Protein AF-A0AAU5LB31-F1 (afdb_monomer_lite)

Secondary structure (DSSP, 8-state):
-PPP--EEEEEEEEETTTTEEEEEEEEE-TTS-EEEEEEEEE---HHHHHHHHHHTT--S---------------

Radius of gyration: 18.34 Å; chains: 1; bounding box: 41×36×43 Å

Sequence (75 aa):
MADPAAEVETRSEWDADRRIVTTWRTWRHDDGSQDDDVMERRVISIPEITALLEQAGFRDVQAVATYVTARRTDR

Foldseek 3Di:
DPQPAWDKDKDWDADPVQQKIKIKIWTQGPVRDIDIDIDIDHDDDLVRVQVVCVVVVNPVDDDDDDDPPDPPPDD

Structure (mmCIF, N/CA/C/O backbone):
data_AF-A0AAU5LB31-F1
#
_entry.id   AF-A0AAU5LB31-F1
#
loop_
_atom_site.group_PDB
_atom_site.id
_atom_site.type_symbol
_atom_site.label_atom_id
_atom_site.label_alt_id
_atom_site.label_comp_id
_atom_site.label_asym_id
_atom_site.label_entity_id
_atom_site.label_seq_id
_atom_site.pdbx_PDB_ins_code
_atom_site.Cartn_x
_atom_site.Cartn_y
_atom_site.Cartn_z
_atom_site.occupancy
_atom_site.B_iso_or_equiv
_atom_site.auth_seq_id
_atom_site.auth_comp_id
_atom_site.auth_asym_id
_atom_site.auth_atom_id
_atom_site.pdbx_PDB_model_num
ATOM 1 N N . MET A 1 1 ? 23.873 -19.691 -11.952 1.00 43.41 1 MET A N 1
ATOM 2 C CA . MET A 1 1 ? 23.959 -18.423 -12.702 1.00 43.41 1 MET A CA 1
ATOM 3 C C . MET A 1 1 ? 23.228 -17.395 -11.871 1.00 43.41 1 MET A C 1
ATOM 5 O O . MET A 1 1 ? 22.112 -17.690 -11.470 1.00 43.41 1 MET A O 1
ATOM 9 N N . ALA A 1 2 ? 23.893 -16.302 -11.498 1.00 45.22 2 ALA A N 1
ATOM 10 C CA . ALA A 1 2 ? 23.216 -15.184 -10.855 1.00 45.22 2 ALA A CA 1
ATOM 11 C C . ALA A 1 2 ? 22.377 -14.506 -11.937 1.00 45.22 2 ALA A C 1
ATOM 13 O O . ALA A 1 2 ? 22.925 -14.137 -12.973 1.00 45.22 2 ALA A O 1
ATOM 14 N N . ASP A 1 3 ? 21.069 -14.454 -11.726 1.00 55.81 3 ASP A N 1
ATOM 15 C CA . ASP A 1 3 ? 20.171 -13.652 -12.545 1.00 55.81 3 ASP A CA 1
ATOM 16 C C . ASP A 1 3 ? 20.600 -12.185 -12.363 1.00 55.81 3 ASP A C 1
ATOM 18 O O . ASP A 1 3 ? 20.702 -11.745 -11.207 1.00 55.81 3 ASP A O 1
ATOM 22 N N . PRO A 1 4 ? 21.002 -11.462 -13.421 1.00 54.03 4 PRO A N 1
ATOM 23 C CA . PRO A 1 4 ? 21.404 -10.073 -13.274 1.00 54.03 4 PRO A CA 1
ATOM 24 C C . PRO A 1 4 ? 20.219 -9.275 -12.724 1.00 54.03 4 PRO A C 1
ATOM 26 O O . PRO A 1 4 ? 19.092 -9.376 -13.200 1.00 54.03 4 PRO A O 1
ATOM 29 N N . ALA A 1 5 ? 20.463 -8.542 -11.639 1.00 66.88 5 ALA A N 1
ATOM 30 C CA . ALA A 1 5 ? 19.413 -7.825 -10.933 1.00 66.88 5 ALA A CA 1
ATOM 31 C C . ALA A 1 5 ? 18.841 -6.724 -11.840 1.00 66.88 5 ALA A C 1
ATOM 33 O O . ALA A 1 5 ? 19.547 -5.764 -12.136 1.00 66.88 5 ALA A O 1
ATOM 34 N N . ALA A 1 6 ? 17.579 -6.872 -12.250 1.00 78.06 6 ALA A N 1
ATOM 35 C CA . ALA A 1 6 ? 16.855 -5.889 -13.051 1.00 78.06 6 ALA A CA 1
ATOM 36 C C . ALA A 1 6 ? 16.974 -4.470 -12.468 1.00 78.06 6 ALA A C 1
ATOM 38 O O . ALA A 1 6 ? 16.858 -4.270 -11.251 1.00 78.06 6 ALA A O 1
ATOM 39 N N . GLU A 1 7 ? 17.156 -3.474 -13.336 1.00 88.06 7 GLU A N 1
ATOM 40 C CA . GLU A 1 7 ? 17.108 -2.074 -12.927 1.00 88.06 7 GLU A CA 1
ATOM 41 C C . GLU A 1 7 ? 15.659 -1.694 -12.621 1.00 88.06 7 GLU A C 1
ATOM 43 O O . GLU A 1 7 ? 14.777 -1.840 -13.468 1.00 88.06 7 GLU A O 1
ATOM 48 N N . VAL A 1 8 ? 15.404 -1.203 -11.405 1.00 91.94 8 VAL A N 1
ATOM 49 C CA . VAL A 1 8 ? 14.059 -0.810 -10.973 1.00 91.94 8 VAL A CA 1
ATOM 50 C C . VAL A 1 8 ? 13.937 0.704 -10.867 1.00 91.94 8 VAL A C 1
ATOM 52 O O . VAL A 1 8 ? 14.637 1.363 -10.097 1.00 91.94 8 VAL A O 1
ATOM 55 N N . GLU A 1 9 ? 12.991 1.263 -11.611 1.00 94.94 9 GLU A N 1
ATOM 56 C CA . GLU A 1 9 ? 12.528 2.633 -11.436 1.00 94.94 9 GLU A CA 1
ATOM 57 C C . GLU A 1 9 ? 11.275 2.613 -10.560 1.00 94.94 9 GLU A C 1
ATOM 59 O O . GLU A 1 9 ? 10.363 1.822 -10.787 1.00 94.94 9 GLU A O 1
ATOM 64 N N . THR A 1 10 ? 11.232 3.443 -9.515 1.00 96.56 10 THR A N 1
ATOM 65 C CA . THR A 1 10 ? 10.090 3.506 -8.593 1.00 96.56 10 THR A CA 1
ATOM 66 C C . THR A 1 10 ? 9.617 4.940 -8.434 1.00 96.56 10 THR A C 1
ATOM 68 O O . THR A 1 10 ? 10.378 5.813 -8.017 1.00 96.56 10 THR A O 1
ATOM 71 N N . ARG A 1 11 ? 8.325 5.166 -8.678 1.00 97.12 11 ARG A N 1
ATOM 72 C CA . ARG A 1 11 ? 7.633 6.428 -8.397 1.00 97.12 11 ARG A CA 1
ATOM 73 C C . ARG A 1 11 ? 6.506 6.165 -7.409 1.00 97.12 11 ARG A C 1
ATOM 75 O O . ARG A 1 11 ? 5.828 5.149 -7.506 1.00 97.12 11 ARG A O 1
ATOM 82 N N . SER A 1 12 ? 6.297 7.057 -6.446 1.00 97.06 12 SER A N 1
ATOM 83 C CA . SER A 1 12 ? 5.166 6.962 -5.518 1.00 97.06 12 SER A CA 1
ATOM 84 C C . SER A 1 12 ? 4.451 8.295 -5.388 1.00 97.06 12 SER A C 1
ATOM 86 O O . SER A 1 12 ? 5.097 9.338 -5.328 1.00 97.06 12 SER A O 1
ATOM 88 N N . GLU A 1 13 ? 3.126 8.239 -5.312 1.00 98.19 13 GLU A N 1
ATOM 89 C CA . GLU A 1 13 ? 2.255 9.394 -5.106 1.00 98.19 13 GLU A CA 1
ATOM 90 C C . GLU A 1 13 ? 1.279 9.119 -3.966 1.00 98.19 13 GLU A C 1
ATOM 92 O O . GLU A 1 13 ? 0.892 7.977 -3.708 1.00 98.19 13 GLU A O 1
ATOM 97 N N . TRP A 1 14 ? 0.910 10.187 -3.264 1.00 97.31 14 TRP A N 1
ATOM 98 C CA . TRP A 1 14 ? 0.000 10.150 -2.130 1.00 97.31 14 TRP A CA 1
ATOM 99 C C . TRP A 1 14 ? -1.303 10.865 -2.472 1.00 97.31 14 TRP A C 1
ATOM 101 O O . TRP A 1 14 ? -1.301 12.059 -2.764 1.00 97.31 14 TRP A O 1
ATOM 111 N N . ASP A 1 15 ? -2.409 10.137 -2.367 1.00 97.12 15 ASP A N 1
ATOM 112 C CA . ASP A 1 15 ? -3.763 10.673 -2.393 1.00 97.12 15 ASP A CA 1
ATOM 113 C C . ASP A 1 15 ? -4.256 10.842 -0.949 1.00 97.12 15 ASP A C 1
ATOM 115 O O . ASP A 1 15 ? -4.614 9.870 -0.272 1.00 97.12 15 ASP A O 1
ATOM 119 N N . ALA A 1 16 ? -4.238 12.087 -0.465 1.00 93.88 16 ALA A N 1
ATOM 120 C CA . ALA A 1 16 ? -4.613 12.425 0.906 1.00 93.88 16 ALA A CA 1
ATOM 121 C C . ALA A 1 16 ? -6.098 12.193 1.201 1.00 93.88 16 ALA A C 1
ATOM 123 O O . ALA A 1 16 ? -6.438 11.761 2.306 1.00 93.88 16 ALA A O 1
ATOM 124 N N . ASP A 1 17 ? -6.962 12.436 0.217 1.00 95.31 17 ASP A N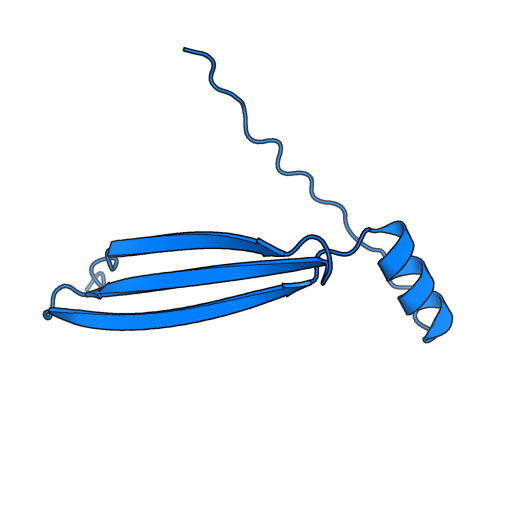 1
ATOM 125 C CA . ASP A 1 17 ? -8.412 12.348 0.372 1.00 95.31 17 ASP A CA 1
ATOM 126 C C . ASP A 1 17 ? -8.850 10.886 0.478 1.00 95.31 17 ASP A C 1
ATOM 128 O O . ASP A 1 17 ? -9.636 10.513 1.353 1.00 95.31 17 ASP A O 1
ATOM 132 N N . ARG A 1 18 ? -8.287 10.018 -0.370 1.00 93.00 18 ARG A N 1
ATOM 133 C CA . ARG A 1 18 ? -8.567 8.572 -0.358 1.00 93.00 18 ARG A CA 1
ATOM 134 C C . ARG A 1 18 ? -7.717 7.807 0.653 1.00 93.00 18 ARG A C 1
ATOM 136 O O . ARG A 1 18 ? -8.008 6.641 0.944 1.00 93.00 18 ARG A O 1
ATOM 143 N N . ARG A 1 19 ? -6.692 8.465 1.196 1.00 96.25 19 ARG A N 1
ATOM 144 C CA . ARG A 1 19 ? -5.633 7.898 2.029 1.00 96.25 19 ARG A CA 1
ATOM 145 C C . ARG A 1 19 ? -4.927 6.716 1.365 1.00 96.25 19 ARG A C 1
ATOM 147 O O . ARG A 1 19 ? -4.743 5.665 1.984 1.00 96.25 19 ARG A O 1
ATOM 154 N N . ILE A 1 20 ? -4.562 6.862 0.096 1.00 97.19 20 ILE A N 1
ATOM 155 C CA . ILE A 1 20 ? -3.923 5.807 -0.701 1.00 97.19 20 ILE A CA 1
ATOM 156 C C . ILE A 1 20 ? -2.550 6.277 -1.173 1.00 97.19 20 ILE A C 1
ATOM 158 O O . ILE A 1 20 ? -2.414 7.361 -1.728 1.00 97.19 20 ILE A O 1
ATOM 162 N N . VAL A 1 21 ? -1.529 5.446 -0.968 1.00 97.94 21 VAL A N 1
ATOM 163 C CA . VAL A 1 21 ? -0.249 5.568 -1.671 1.00 97.94 21 VAL A CA 1
ATOM 164 C C . VAL A 1 21 ? -0.301 4.660 -2.887 1.00 97.94 21 VAL A C 1
ATOM 166 O O . VAL A 1 21 ? -0.475 3.447 -2.733 1.00 97.94 21 VAL A O 1
ATOM 169 N N . THR A 1 22 ? -0.101 5.235 -4.066 1.00 98.25 22 THR A N 1
ATOM 170 C CA . THR A 1 22 ? 0.085 4.477 -5.302 1.00 98.25 22 THR A CA 1
ATOM 171 C C . THR A 1 22 ? 1.566 4.469 -5.642 1.00 98.25 22 THR A C 1
ATOM 173 O O . THR A 1 22 ? 2.211 5.515 -5.694 1.00 98.25 22 THR A O 1
ATOM 176 N N . THR A 1 23 ? 2.123 3.279 -5.827 1.00 98.06 23 THR A N 1
ATOM 177 C CA . THR A 1 23 ? 3.513 3.065 -6.221 1.00 98.06 23 THR A CA 1
ATOM 178 C C . THR A 1 23 ? 3.525 2.413 -7.597 1.00 98.06 23 THR A C 1
ATOM 180 O O . THR A 1 23 ? 2.914 1.364 -7.773 1.00 98.06 23 THR A O 1
ATOM 183 N N . TRP A 1 24 ? 4.233 3.020 -8.544 1.00 98.00 24 TRP A N 1
ATOM 184 C CA . TRP A 1 24 ? 4.515 2.453 -9.862 1.00 98.00 24 TRP A CA 1
ATOM 185 C C . TRP A 1 24 ? 5.953 1.965 -9.882 1.00 98.00 24 TRP A C 1
ATOM 187 O O . TRP A 1 24 ? 6.850 2.690 -9.426 1.00 98.00 24 TRP A O 1
ATOM 197 N N . ARG A 1 25 ? 6.167 0.761 -10.405 1.00 97.00 25 ARG A N 1
ATOM 198 C CA . ARG A 1 25 ? 7.496 0.194 -10.607 1.00 97.00 25 ARG A CA 1
ATOM 199 C C . ARG A 1 25 ? 7.639 -0.273 -12.041 1.00 97.00 25 ARG A C 1
ATOM 201 O O . ARG A 1 25 ? 6.736 -0.911 -12.572 1.00 97.00 25 ARG A O 1
ATOM 208 N N . THR A 1 26 ? 8.790 0.032 -12.612 1.00 96.50 26 THR A N 1
ATOM 209 C CA . THR A 1 26 ? 9.200 -0.437 -13.931 1.00 96.50 26 THR A CA 1
ATOM 210 C C . THR A 1 26 ? 10.516 -1.177 -13.762 1.00 96.50 26 THR A C 1
ATOM 212 O O . THR A 1 26 ? 11.483 -0.594 -13.265 1.00 96.50 26 THR A O 1
ATOM 215 N N . TRP A 1 27 ? 10.554 -2.448 -14.151 1.00 9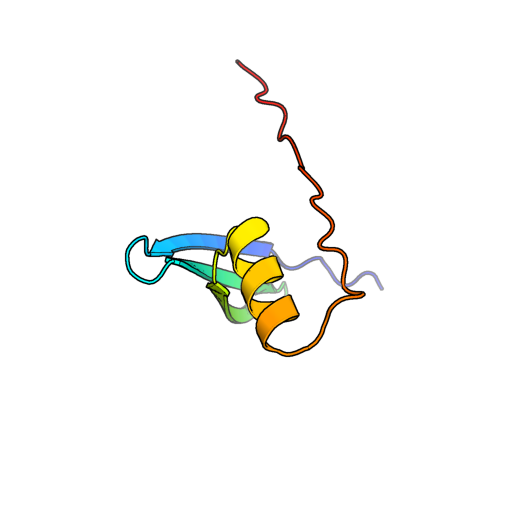5.44 27 TRP A N 1
ATOM 216 C CA . TRP A 1 27 ? 11.760 -3.272 -14.173 1.00 95.44 27 TRP A CA 1
ATOM 217 C C . TRP A 1 27 ? 12.270 -3.371 -15.595 1.00 9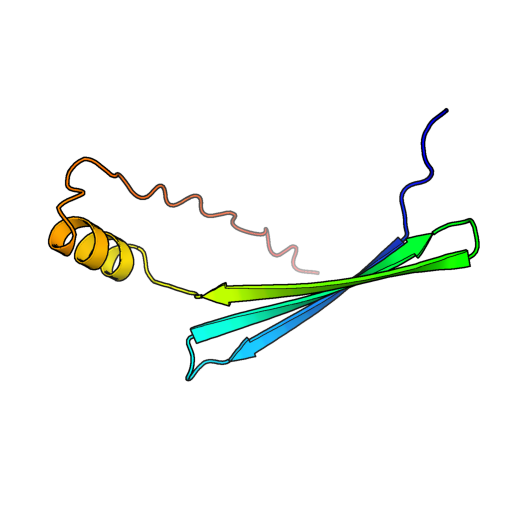5.44 27 TRP A C 1
ATOM 219 O O . TRP A 1 27 ? 11.532 -3.791 -16.482 1.00 95.44 27 TRP A O 1
ATOM 229 N N . ARG A 1 28 ? 13.528 -2.992 -15.806 1.00 94.12 28 ARG A N 1
ATOM 230 C CA . ARG A 1 28 ? 14.222 -3.157 -17.083 1.00 94.12 28 ARG A CA 1
ATOM 231 C C . ARG A 1 28 ? 15.209 -4.306 -16.945 1.00 94.12 28 ARG A C 1
ATOM 233 O O . ARG A 1 28 ? 16.073 -4.274 -16.066 1.00 94.12 28 ARG A O 1
ATOM 240 N N . HIS A 1 29 ? 15.043 -5.315 -17.790 1.00 91.31 29 HIS A N 1
ATOM 241 C CA . HIS A 1 29 ? 15.859 -6.525 -17.799 1.00 91.31 29 HIS A CA 1
ATOM 242 C C . HIS A 1 29 ? 16.970 -6.423 -18.845 1.00 91.31 29 HIS A C 1
ATOM 244 O O . HIS A 1 29 ? 16.861 -5.688 -19.829 1.00 91.31 29 HIS A O 1
ATOM 250 N N . ASP A 1 30 ? 18.033 -7.203 -18.667 1.00 89.56 30 ASP A N 1
ATOM 251 C CA . ASP A 1 30 ? 19.196 -7.196 -19.565 1.00 89.56 30 ASP A CA 1
ATOM 252 C C . ASP A 1 30 ? 18.879 -7.711 -20.977 1.00 89.56 30 ASP A C 1
ATOM 254 O O . ASP A 1 30 ? 19.563 -7.362 -21.941 1.00 89.56 30 ASP A O 1
ATOM 258 N N . ASP A 1 31 ? 17.834 -8.531 -21.119 1.00 91.00 31 ASP A N 1
ATOM 259 C CA . ASP A 1 31 ? 17.345 -9.002 -22.418 1.00 91.00 31 ASP A CA 1
ATOM 260 C C . ASP A 1 31 ? 16.533 -7.934 -23.179 1.00 91.00 31 ASP A C 1
ATOM 262 O O . ASP A 1 31 ? 16.060 -8.179 -24.291 1.00 91.00 31 ASP A O 1
ATOM 266 N N . GLY A 1 32 ? 16.399 -6.737 -22.597 1.00 89.94 32 GLY A N 1
ATOM 267 C CA . GLY A 1 32 ? 15.644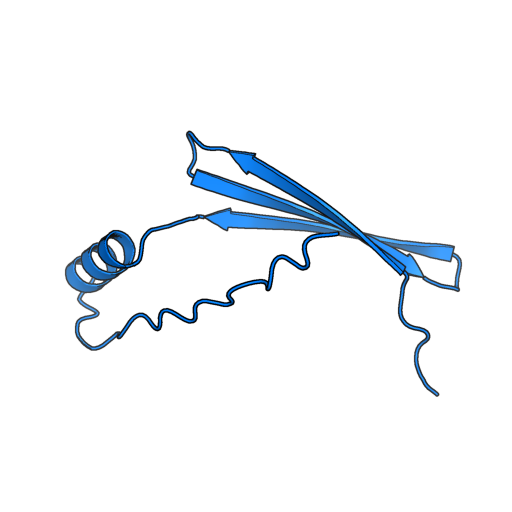 -5.616 -23.139 1.00 89.94 32 GLY A CA 1
ATOM 268 C C . GLY A 1 32 ? 14.140 -5.702 -22.884 1.00 89.94 32 GLY A C 1
ATOM 269 O O . GLY A 1 32 ? 13.413 -4.810 -23.326 1.00 89.94 32 GLY A O 1
ATOM 270 N N . SER A 1 33 ? 13.657 -6.740 -22.194 1.00 92.94 33 SER A N 1
ATOM 271 C CA . SER A 1 33 ? 12.267 -6.806 -21.754 1.00 92.94 33 SER A CA 1
ATOM 272 C C . SER A 1 33 ? 12.004 -5.847 -20.589 1.00 92.94 33 SER A C 1
ATOM 274 O O . SER A 1 33 ? 12.913 -5.410 -19.874 1.00 92.94 33 SER A O 1
ATOM 276 N N . GLN A 1 34 ? 10.733 -5.485 -20.430 1.00 95.19 34 GLN A N 1
ATOM 277 C CA . GLN A 1 34 ? 10.268 -4.593 -19.378 1.00 95.19 34 GLN A CA 1
ATOM 278 C C . GLN A 1 34 ? 9.018 -5.176 -18.729 1.00 95.19 34 GLN A C 1
ATOM 280 O O . GLN A 1 34 ? 8.087 -5.566 -19.434 1.00 95.19 34 GLN A O 1
ATOM 285 N N . ASP A 1 35 ? 8.992 -5.153 -17.400 1.00 95.38 35 ASP A N 1
ATOM 286 C CA . ASP A 1 35 ? 7.792 -5.401 -16.609 1.00 95.38 35 ASP A CA 1
ATOM 287 C C . ASP A 1 35 ? 7.363 -4.116 -15.906 1.00 95.38 35 ASP A C 1
ATOM 289 O O . ASP A 1 35 ? 8.198 -3.355 -15.414 1.00 95.38 35 ASP A O 1
ATOM 293 N N . ASP A 1 36 ? 6.056 -3.892 -15.822 1.00 95.81 36 ASP A N 1
ATOM 294 C CA . ASP A 1 36 ? 5.469 -2.764 -15.106 1.00 95.81 36 ASP A CA 1
ATOM 295 C C . ASP A 1 36 ? 4.466 -3.268 -14.072 1.00 95.81 36 ASP A C 1
ATOM 297 O O . ASP A 1 36 ? 3.647 -4.146 -14.355 1.00 95.81 36 ASP A O 1
ATOM 301 N N . ASP A 1 37 ? 4.482 -2.675 -12.879 1.00 96.00 37 ASP A N 1
ATOM 302 C CA . ASP A 1 37 ? 3.437 -2.898 -11.892 1.00 96.00 37 ASP A CA 1
ATOM 303 C C . ASP A 1 37 ? 2.983 -1.635 -11.170 1.00 96.00 37 ASP A C 1
ATOM 305 O O . ASP A 1 37 ? 3.658 -0.601 -11.115 1.00 96.00 37 ASP A O 1
ATOM 309 N N . VAL A 1 38 ? 1.769 -1.741 -10.632 1.00 97.38 38 VAL A N 1
ATOM 310 C CA . VAL A 1 38 ? 1.123 -0.695 -9.851 1.00 97.38 38 VAL A CA 1
ATOM 311 C C . VAL A 1 38 ? 0.610 -1.313 -8.564 1.00 97.38 38 VAL A C 1
ATOM 313 O O . VAL A 1 38 ? -0.193 -2.245 -8.579 1.00 97.38 38 VAL A O 1
ATOM 316 N N . MET A 1 39 ? 1.062 -0.771 -7.438 1.00 97.38 39 MET A N 1
ATOM 317 C CA . MET A 1 39 ? 0.624 -1.171 -6.110 1.00 97.38 39 MET A CA 1
ATOM 318 C C . MET A 1 39 ? -0.102 -0.013 -5.433 1.00 97.38 39 MET A C 1
ATOM 320 O O . MET A 1 39 ? 0.477 1.047 -5.203 1.00 97.38 39 MET A O 1
ATOM 324 N N . GLU A 1 40 ? -1.347 -0.251 -5.031 1.00 97.56 40 GLU A N 1
ATOM 325 C CA . GLU A 1 40 ? -2.114 0.666 -4.190 1.00 97.56 40 GLU A CA 1
ATOM 326 C C . GLU A 1 40 ? -2.113 0.175 -2.740 1.00 97.56 40 GLU A C 1
ATOM 328 O O . GLU A 1 40 ? -2.427 -0.982 -2.452 1.00 97.56 40 GLU A O 1
ATOM 333 N N . ARG A 1 41 ? -1.763 1.057 -1.800 1.00 95.88 41 ARG A N 1
ATOM 334 C CA . ARG A 1 41 ? -1.788 0.769 -0.360 1.00 95.88 41 ARG A CA 1
ATOM 335 C C . ARG A 1 41 ? -2.596 1.822 0.371 1.00 95.88 41 ARG A C 1
ATOM 337 O O . ARG A 1 41 ? -2.286 3.008 0.293 1.00 95.88 41 ARG A O 1
ATOM 344 N N . ARG A 1 42 ? -3.591 1.387 1.145 1.00 95.31 42 ARG A N 1
ATOM 345 C CA . ARG A 1 42 ? -4.301 2.275 2.068 1.00 95.31 42 ARG A CA 1
ATOM 346 C C . ARG A 1 42 ? -3.416 2.575 3.274 1.00 95.31 42 ARG A C 1
ATOM 348 O O . ARG A 1 42 ? -2.936 1.662 3.942 1.00 95.31 42 ARG A O 1
ATOM 355 N N . VAL A 1 43 ? -3.237 3.856 3.566 1.00 93.00 43 VAL A N 1
ATOM 356 C CA . VAL A 1 43 ? -2.582 4.322 4.787 1.00 93.00 43 VAL A CA 1
ATOM 357 C C . VAL A 1 43 ? -3.651 4.474 5.857 1.00 93.00 43 VAL A C 1
ATOM 359 O O . VAL A 1 43 ? -4.568 5.285 5.739 1.00 93.00 43 VAL A O 1
ATOM 362 N N . ILE A 1 44 ? -3.526 3.665 6.899 1.00 90.88 44 ILE A N 1
ATOM 363 C CA . ILE A 1 44 ? -4.431 3.631 8.040 1.00 90.88 44 ILE A CA 1
ATOM 364 C C . ILE A 1 44 ? -3.606 3.736 9.318 1.00 90.88 44 ILE A C 1
ATOM 366 O O . ILE A 1 44 ? -2.526 3.152 9.422 1.00 90.88 44 ILE A O 1
ATOM 370 N N . SER A 1 45 ? -4.083 4.522 10.280 1.00 88.56 45 SER A N 1
ATOM 371 C CA . SER A 1 45 ? -3.398 4.628 11.568 1.00 88.56 45 SER A CA 1
ATOM 372 C C . SER A 1 45 ? -3.582 3.346 12.381 1.00 88.56 45 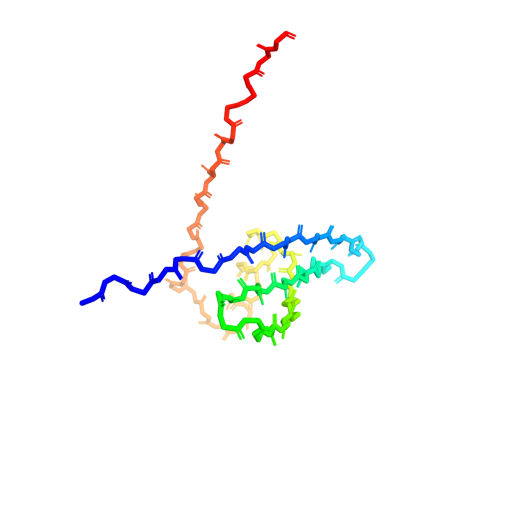SER A C 1
ATOM 374 O O . SER A 1 45 ? -4.600 2.668 12.252 1.00 88.56 45 SER A O 1
ATOM 376 N N . ILE A 1 46 ? -2.622 3.032 13.255 1.00 88.25 46 ILE A N 1
ATOM 377 C CA . ILE A 1 46 ? -2.726 1.878 14.160 1.00 88.25 46 ILE A CA 1
ATOM 378 C C . ILE A 1 46 ? -4.017 1.922 14.999 1.00 88.25 46 ILE A C 1
ATOM 380 O O . ILE A 1 46 ? -4.729 0.923 15.009 1.00 88.25 46 ILE A O 1
ATOM 384 N N . PRO A 1 47 ? -4.396 3.053 15.632 1.00 89.06 47 PRO A N 1
ATOM 385 C CA . PRO A 1 47 ? -5.659 3.126 16.367 1.00 89.06 47 PRO A CA 1
ATOM 386 C C . PRO A 1 47 ? -6.890 2.826 15.501 1.00 89.06 47 PRO A C 1
ATOM 388 O O . PRO A 1 47 ? -7.810 2.151 15.952 1.00 89.06 47 PRO A O 1
ATOM 391 N N . GLU A 1 48 ? -6.903 3.303 14.253 1.00 90.19 48 GLU A N 1
ATOM 392 C CA . GLU A 1 48 ? -8.024 3.104 13.330 1.00 90.19 48 GLU A CA 1
ATOM 393 C C . GLU A 1 48 ? -8.154 1.636 12.902 1.00 90.19 48 GLU A C 1
ATOM 395 O O . GLU A 1 48 ? -9.248 1.079 12.973 1.00 90.19 48 GLU A O 1
ATOM 400 N N . ILE A 1 49 ? -7.051 0.977 12.519 1.00 90.31 49 ILE A N 1
ATOM 401 C CA . ILE A 1 49 ? -7.100 -0.447 12.155 1.00 90.31 49 ILE A CA 1
ATOM 402 C C . ILE A 1 49 ? -7.420 -1.329 13.367 1.00 90.31 49 ILE A C 1
ATOM 404 O O . ILE A 1 49 ? -8.198 -2.267 13.224 1.00 90.31 49 ILE A O 1
ATOM 408 N N . THR A 1 50 ? -6.910 -1.012 14.561 1.00 89.62 50 THR A N 1
ATOM 409 C CA . THR A 1 50 ? -7.262 -1.734 15.794 1.00 89.62 50 THR A CA 1
ATOM 410 C C . THR A 1 50 ? -8.758 -1.637 16.082 1.00 89.62 50 THR A C 1
ATOM 412 O O . THR A 1 50 ? -9.395 -2.661 16.307 1.00 89.62 50 THR A O 1
ATOM 415 N N . ALA A 1 51 ? -9.353 -0.442 15.990 1.00 90.38 51 ALA A N 1
ATOM 416 C CA . ALA A 1 51 ? -10.790 -0.270 16.200 1.00 90.38 51 ALA A CA 1
ATOM 417 C C . ALA A 1 51 ? -11.631 -1.074 15.189 1.00 90.38 51 ALA A C 1
ATOM 419 O O . ALA A 1 51 ? -12.629 -1.689 15.564 1.00 90.38 51 ALA A O 1
ATOM 420 N N . LEU A 1 52 ? -11.223 -1.113 13.913 1.00 92.44 52 LEU A N 1
ATOM 421 C CA . LEU A 1 52 ? -11.891 -1.926 12.889 1.00 92.44 52 LEU A CA 1
ATOM 422 C C . LEU A 1 52 ? -11.763 -3.431 13.168 1.00 92.44 52 LEU A C 1
ATOM 424 O O . LEU A 1 52 ? -12.732 -4.172 13.002 1.00 92.44 52 LEU A O 1
ATOM 428 N N . LEU A 1 53 ? -10.588 -3.885 13.608 1.00 92.38 53 LEU A N 1
ATOM 429 C CA . LEU A 1 53 ? -10.347 -5.281 13.974 1.00 92.38 53 LEU A CA 1
ATOM 430 C C . LEU A 1 53 ? -11.199 -5.696 15.179 1.00 92.38 53 LEU A C 1
ATOM 432 O O . LEU A 1 53 ? -11.856 -6.735 15.130 1.00 92.38 53 LEU A O 1
ATOM 436 N N . GLU A 1 54 ? -11.273 -4.859 16.213 1.00 92.44 54 GLU A N 1
ATOM 437 C CA . GLU A 1 54 ? -12.127 -5.089 17.382 1.00 92.44 54 GLU A CA 1
ATOM 438 C C . GLU A 1 54 ? -13.612 -5.171 17.004 1.00 92.44 54 GLU A C 1
ATOM 440 O O . GLU A 1 54 ? -14.310 -6.084 17.457 1.00 92.44 54 GLU A O 1
ATOM 445 N N . GLN A 1 55 ? -14.089 -4.266 16.139 1.00 93.94 55 GLN A N 1
ATOM 446 C CA . GLN A 1 55 ? -15.460 -4.282 15.610 1.00 93.94 55 GLN A CA 1
ATOM 447 C C . GLN A 1 55 ? -15.758 -5.552 14.806 1.00 93.94 55 GLN A C 1
ATOM 449 O O . GLN A 1 55 ? -16.869 -6.076 14.870 1.00 93.94 55 GLN A O 1
ATOM 454 N N . ALA A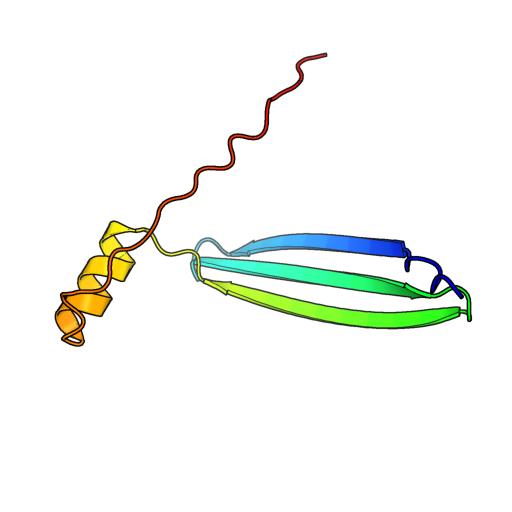 1 56 ? -14.764 -6.075 14.090 1.00 94.62 56 ALA A N 1
ATOM 455 C CA . ALA A 1 56 ? -14.855 -7.332 13.356 1.00 94.62 56 ALA A CA 1
ATOM 456 C C . ALA A 1 56 ? -14.670 -8.584 14.243 1.00 94.62 56 ALA A C 1
ATOM 458 O O . ALA A 1 56 ? -14.742 -9.704 13.741 1.00 94.62 56 ALA A O 1
ATOM 459 N N . GLY A 1 57 ? -14.457 -8.422 15.555 1.00 94.44 57 GLY A N 1
ATOM 460 C CA . GLY A 1 57 ? -14.305 -9.521 16.513 1.00 94.44 57 GLY A CA 1
ATOM 461 C C . GLY A 1 57 ? -12.872 -10.040 16.680 1.00 94.44 57 GLY A C 1
ATOM 462 O O . GLY A 1 57 ? -12.651 -10.968 17.456 1.00 94.44 57 GLY A O 1
ATOM 463 N N . PHE A 1 58 ? -11.889 -9.429 16.019 1.00 91.94 58 PHE A N 1
ATOM 464 C CA . PHE A 1 58 ? -10.472 -9.775 16.125 1.00 91.94 58 PHE A CA 1
ATOM 465 C C . PHE A 1 58 ? -9.816 -9.037 17.298 1.00 91.94 58 PHE A C 1
ATOM 467 O O . PHE A 1 58 ? -9.175 -8.005 17.123 1.00 91.94 58 PHE A O 1
ATOM 474 N N . ARG A 1 59 ? -9.988 -9.569 18.513 1.00 83.75 59 ARG A N 1
ATOM 475 C CA . ARG A 1 59 ? -9.500 -8.938 19.758 1.00 83.75 59 ARG A CA 1
ATOM 476 C C . ARG A 1 59 ? -8.076 -9.335 20.151 1.00 83.75 59 ARG A C 1
ATOM 478 O O . ARG A 1 59 ? -7.429 -8.603 20.889 1.00 83.75 59 ARG A O 1
ATOM 485 N N . ASP A 1 60 ? -7.586 -10.456 19.630 1.00 82.00 60 ASP A N 1
ATOM 486 C CA . ASP A 1 60 ? -6.242 -10.973 19.928 1.00 82.00 60 ASP A CA 1
ATOM 487 C C . ASP A 1 60 ? -5.180 -10.498 18.918 1.00 82.00 60 ASP A C 1
ATOM 489 O O . ASP A 1 60 ? -4.013 -10.884 18.996 1.00 82.00 60 ASP A O 1
ATOM 493 N N . VAL A 1 61 ? -5.565 -9.666 17.942 1.00 74.00 61 VAL A N 1
ATOM 494 C CA . VAL A 1 61 ? -4.648 -9.161 16.915 1.00 74.00 61 VAL A CA 1
ATOM 495 C C . VAL A 1 61 ? -3.911 -7.938 17.447 1.00 74.00 61 VAL A C 1
ATOM 497 O O . VAL A 1 61 ? -4.473 -6.851 17.562 1.00 74.00 61 VAL A O 1
ATOM 500 N N . GLN A 1 62 ? -2.620 -8.102 17.730 1.00 70.31 62 GLN A N 1
ATOM 501 C CA . GLN A 1 62 ? -1.738 -6.980 18.035 1.00 70.31 62 GLN A CA 1
ATOM 502 C C . GLN A 1 62 ? -1.147 -6.400 16.749 1.00 70.31 62 GLN A C 1
ATOM 504 O O . GLN A 1 62 ? -0.407 -7.068 16.025 1.00 70.31 62 GLN A O 1
ATOM 509 N N . ALA A 1 63 ? -1.446 -5.130 16.479 1.00 69.38 63 ALA A N 1
ATOM 510 C CA . ALA A 1 63 ? -0.771 -4.380 15.430 1.00 69.38 63 ALA A CA 1
ATOM 511 C C . ALA A 1 63 ? 0.673 -4.068 15.862 1.00 69.38 63 ALA A C 1
ATOM 513 O O . ALA A 1 63 ? 0.903 -3.388 16.863 1.00 69.38 63 ALA A O 1
ATOM 514 N N . VAL A 1 64 ? 1.656 -4.555 15.102 1.00 67.56 64 VAL A N 1
ATOM 515 C CA . VAL A 1 64 ? 3.078 -4.289 15.361 1.00 67.56 64 VAL A CA 1
ATOM 516 C C . VAL A 1 64 ? 3.494 -3.009 14.635 1.00 67.56 64 VAL A C 1
ATOM 518 O O . VAL A 1 64 ? 3.516 -2.958 13.407 1.00 67.56 64 VAL A O 1
ATOM 521 N N . ALA A 1 65 ? 3.843 -1.968 15.394 1.00 59.25 65 ALA A N 1
ATOM 522 C CA . ALA A 1 65 ? 4.423 -0.741 14.856 1.00 59.25 65 ALA A CA 1
ATOM 523 C C . ALA A 1 65 ? 5.944 -0.902 14.705 1.00 59.25 65 ALA A C 1
ATOM 525 O O . ALA A 1 65 ? 6.687 -0.697 15.665 1.00 59.25 65 ALA A O 1
ATOM 526 N N . THR A 1 66 ? 6.442 -1.258 13.522 1.00 56.56 66 THR A N 1
ATOM 527 C CA . THR A 1 66 ? 7.888 -1.178 13.253 1.00 56.56 66 THR A CA 1
ATOM 528 C C . THR A 1 66 ? 8.206 0.171 12.618 1.00 56.56 66 THR A C 1
ATOM 530 O O . THR A 1 66 ? 8.000 0.377 11.425 1.00 56.56 66 THR A O 1
ATOM 533 N N . TYR A 1 67 ? 8.704 1.114 13.420 1.00 53.94 67 TYR A N 1
ATOM 534 C CA . TYR A 1 67 ? 9.210 2.387 12.912 1.00 53.94 67 TYR A CA 1
ATOM 535 C C . TYR A 1 67 ? 10.597 2.179 12.297 1.00 53.94 67 TYR A C 1
ATOM 537 O O . TYR A 1 67 ? 11.569 1.935 13.011 1.00 53.94 67 TYR A O 1
ATOM 545 N N . VAL A 1 68 ? 10.707 2.302 10.973 1.00 50.16 68 VAL A N 1
ATOM 546 C CA . VAL A 1 68 ? 12.006 2.466 10.309 1.00 50.16 68 VAL A CA 1
ATOM 547 C C . VAL A 1 68 ? 12.307 3.960 10.272 1.00 50.16 68 VAL A C 1
ATOM 549 O O . VAL A 1 68 ? 11.854 4.686 9.389 1.00 50.16 68 VAL A O 1
ATOM 552 N N . THR A 1 69 ? 13.059 4.442 11.257 1.00 46.34 69 THR A N 1
ATOM 553 C CA . THR A 1 69 ? 13.585 5.808 11.238 1.00 46.34 69 THR A CA 1
ATOM 554 C C . THR A 1 69 ? 14.705 5.868 10.200 1.00 46.34 69 THR A C 1
ATOM 556 O O . THR A 1 69 ? 15.820 5.411 10.454 1.00 46.34 69 THR A O 1
ATOM 559 N N . ALA A 1 70 ? 14.431 6.411 9.012 1.00 47.34 70 ALA A N 1
ATOM 560 C CA . ALA A 1 70 ? 15.492 6.747 8.070 1.00 47.34 70 ALA A CA 1
ATOM 561 C C . ALA A 1 70 ? 16.396 7.803 8.727 1.00 47.34 70 ALA A C 1
ATOM 563 O O . ALA A 1 70 ? 15.940 8.901 9.056 1.00 47.34 70 ALA A O 1
ATOM 564 N N . ARG A 1 71 ? 17.674 7.472 8.962 1.00 47.53 71 ARG A N 1
ATOM 565 C CA . ARG A 1 71 ? 18.676 8.463 9.372 1.00 47.53 71 ARG A CA 1
ATOM 566 C C . ARG A 1 71 ? 18.769 9.510 8.263 1.00 47.53 71 ARG A C 1
ATOM 568 O O . ARG A 1 71 ? 19.315 9.233 7.197 1.00 47.53 71 ARG A O 1
ATOM 575 N N . ARG A 1 72 ? 18.252 10.714 8.525 1.00 40.44 72 ARG A N 1
ATOM 576 C CA . ARG A 1 72 ? 18.662 11.925 7.811 1.00 40.44 72 ARG A CA 1
ATOM 577 C C . ARG A 1 72 ? 20.180 12.012 7.944 1.00 40.44 72 ARG A C 1
ATOM 579 O O . ARG A 1 72 ? 20.695 12.190 9.042 1.00 40.44 72 ARG A O 1
ATOM 586 N N . THR A 1 73 ? 20.882 11.779 6.844 1.00 43.41 73 THR A N 1
ATOM 587 C CA . THR A 1 73 ? 22.304 12.098 6.757 1.00 43.41 73 THR A CA 1
ATOM 588 C C . THR A 1 73 ? 22.333 13.526 6.242 1.00 43.41 73 THR A C 1
ATOM 590 O O . THR A 1 73 ? 22.156 13.749 5.046 1.00 43.41 73 THR A O 1
ATOM 593 N N . ASP A 1 74 ? 22.399 14.482 7.167 1.00 50.94 74 ASP A N 1
ATOM 594 C CA . ASP A 1 74 ? 22.598 15.890 6.834 1.00 50.94 74 ASP A CA 1
ATOM 595 C C . ASP A 1 74 ? 23.958 16.032 6.126 1.00 50.94 74 ASP A C 1
ATOM 597 O O . ASP A 1 74 ? 24.955 15.441 6.555 1.00 50.94 74 ASP A O 1
ATOM 601 N N . ARG A 1 75 ? 23.973 16.774 5.017 1.00 46.72 75 ARG A N 1
ATOM 602 C CA . ARG A 1 75 ? 25.172 17.197 4.289 1.00 46.72 75 ARG A CA 1
ATOM 603 C C . ARG A 1 75 ? 25.254 18.713 4.318 1.00 46.72 75 ARG A C 1
ATOM 605 O O . ARG A 1 75 ? 24.178 19.341 4.205 1.00 46.72 75 ARG A O 1
#

pLDDT: mean 83.0, std 18.32, range [40.44, 98.25]